Protein AF-A0A968WEI4-F1 (afdb_monomer_lite)

Sequence (63 aa):
MAGRDERVTFQVSKEMKDALEAIAADKELSVSTYLVSTLRPILINEGYLESKKPSALASDRKT

Structure (mmCIF, N/CA/C/O backbone):
data_AF-A0A968WEI4-F1
#
_entry.id   AF-A0A968WEI4-F1
#
loop_
_atom_site.group_PDB
_atom_site.id
_atom_site.type_symbol
_atom_site.label_atom_id
_atom_site.label_alt_id
_atom_site.label_comp_id
_atom_site.label_asym_id
_atom_site.label_entity_id
_atom_site.label_seq_id
_atom_site.pdbx_PDB_ins_code
_atom_site.Cartn_x
_atom_site.Cartn_y
_atom_site.Cartn_z
_atom_site.occupancy
_atom_site.B_iso_or_equiv
_atom_site.auth_seq_id
_atom_site.auth_comp_id
_atom_site.auth_asym_id
_atom_site.auth_atom_id
_atom_site.pdbx_PDB_model_num
ATOM 1 N N . MET A 1 1 ? 20.995 13.759 -12.949 1.00 38.06 1 MET A N 1
ATOM 2 C CA . MET A 1 1 ? 19.801 14.590 -12.691 1.00 38.06 1 MET A CA 1
ATOM 3 C C . MET A 1 1 ? 19.076 13.974 -11.512 1.00 38.06 1 MET A C 1
ATOM 5 O O . MET A 1 1 ? 18.801 12.784 -11.563 1.00 38.06 1 MET A O 1
ATOM 9 N N . ALA A 1 2 ? 18.884 14.722 -10.425 1.00 42.66 2 ALA A N 1
ATOM 10 C CA . ALA A 1 2 ? 18.180 14.228 -9.245 1.00 42.66 2 ALA A CA 1
ATOM 11 C C . ALA A 1 2 ? 16.717 13.956 -9.626 1.00 42.66 2 ALA A C 1
ATOM 13 O O . ALA A 1 2 ? 15.974 14.898 -9.902 1.00 42.66 2 ALA A O 1
ATOM 14 N N . GLY A 1 3 ? 16.338 12.679 -9.718 1.00 47.62 3 GLY A N 1
ATOM 15 C CA . GLY A 1 3 ? 14.954 12.270 -9.918 1.00 47.62 3 GLY A CA 1
ATOM 16 C C . GLY A 1 3 ? 14.156 12.707 -8.700 1.00 47.62 3 GLY A C 1
ATOM 17 O O . GLY A 1 3 ? 14.278 12.112 -7.636 1.00 47.62 3 GLY A O 1
ATOM 18 N N . ARG A 1 4 ? 13.402 13.800 -8.820 1.00 58.03 4 ARG A N 1
ATOM 19 C CA . ARG A 1 4 ? 12.354 14.086 -7.846 1.00 58.03 4 ARG A CA 1
ATOM 20 C C . ARG A 1 4 ? 11.297 13.024 -8.092 1.00 58.03 4 ARG A C 1
ATOM 22 O O . ARG A 1 4 ? 10.636 13.089 -9.123 1.00 58.03 4 ARG A O 1
ATOM 29 N N . ASP A 1 5 ? 11.206 12.041 -7.201 1.00 68.75 5 ASP A N 1
ATOM 30 C CA . ASP A 1 5 ? 10.095 11.094 -7.200 1.00 68.75 5 ASP A CA 1
ATOM 31 C C . ASP A 1 5 ? 8.798 11.900 -7.264 1.00 68.75 5 ASP A C 1
ATOM 33 O O . ASP A 1 5 ? 8.510 12.727 -6.389 1.00 68.75 5 ASP A O 1
ATOM 37 N N . GLU A 1 6 ? 8.066 11.734 -8.361 1.00 82.25 6 GLU A N 1
ATOM 38 C CA . GLU A 1 6 ? 6.805 12.420 -8.577 1.00 82.25 6 GLU A CA 1
ATOM 39 C C . GLU A 1 6 ? 5.842 11.992 -7.466 1.00 82.25 6 GLU A C 1
ATOM 41 O O . GLU A 1 6 ? 5.570 10.806 -7.269 1.00 82.25 6 GLU A O 1
ATOM 46 N N . ARG A 1 7 ? 5.388 12.956 -6.659 1.00 82.12 7 ARG A N 1
ATOM 47 C CA . ARG A 1 7 ? 4.519 12.664 -5.517 1.00 82.12 7 ARG A CA 1
ATOM 48 C C . ARG A 1 7 ? 3.082 12.614 -6.005 1.00 82.12 7 ARG A C 1
ATOM 50 O O . ARG A 1 7 ? 2.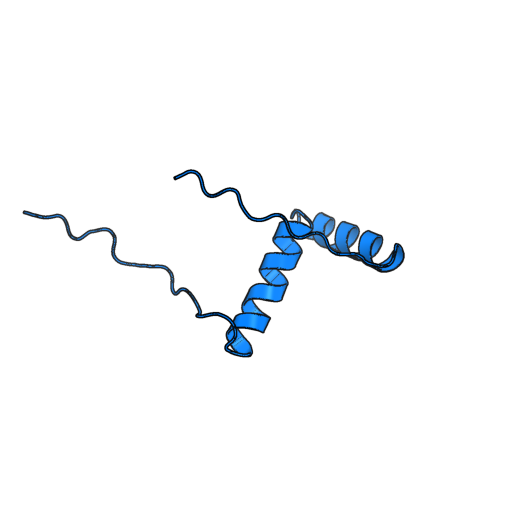526 13.635 -6.398 1.00 82.12 7 ARG A O 1
ATOM 57 N N . VAL A 1 8 ? 2.481 11.434 -5.922 1.00 83.94 8 VAL A N 1
ATOM 58 C CA . VAL A 1 8 ? 1.057 11.228 -6.188 1.00 83.94 8 VAL A CA 1
ATOM 59 C C . VAL A 1 8 ? 0.296 11.252 -4.865 1.00 83.94 8 VAL A C 1
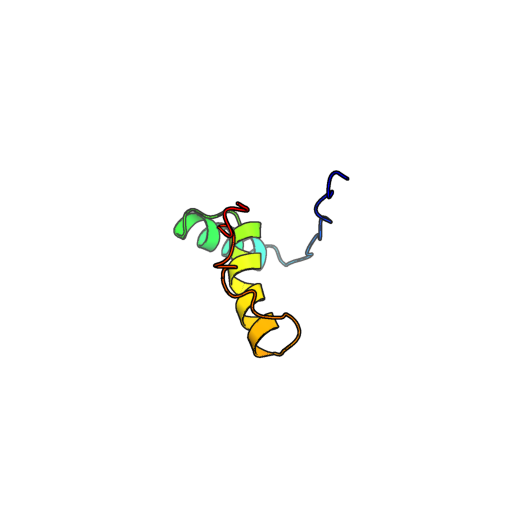ATOM 61 O O . VAL A 1 8 ? 0.668 10.564 -3.913 1.00 83.94 8 VAL A O 1
ATOM 64 N N . THR A 1 9 ? -0.773 12.044 -4.807 1.00 87.88 9 THR A N 1
ATOM 65 C CA . THR A 1 9 ? -1.667 12.125 -3.646 1.00 87.88 9 THR A CA 1
ATOM 66 C C . THR A 1 9 ? -2.971 11.410 -3.964 1.00 87.88 9 THR A C 1
ATOM 68 O O . THR A 1 9 ? -3.613 11.713 -4.966 1.00 87.88 9 THR A O 1
ATOM 71 N N . PHE A 1 10 ? -3.391 10.497 -3.089 1.00 86.25 10 PHE A N 1
ATOM 72 C CA . PHE A 1 10 ? -4.668 9.798 -3.205 1.00 86.25 10 PHE A CA 1
ATOM 73 C C . PHE A 1 10 ? -5.693 10.430 -2.268 1.00 86.25 10 PHE A C 1
ATOM 75 O O . PHE A 1 10 ? -5.416 10.638 -1.086 1.00 86.25 10 PHE A O 1
ATOM 82 N N . GLN A 1 11 ? -6.884 10.716 -2.786 1.00 93.31 11 GLN A N 1
ATOM 83 C CA . GLN A 1 11 ? -8.037 11.038 -1.954 1.00 93.31 11 GLN A CA 1
ATOM 84 C C . GLN A 1 11 ? -8.781 9.741 -1.645 1.00 93.31 11 GLN A C 1
ATOM 86 O O . GLN A 1 11 ? -9.215 9.038 -2.553 1.00 93.31 11 GLN A O 1
ATOM 91 N N . VAL A 1 12 ? -8.899 9.417 -0.360 1.00 91.81 12 VAL A N 1
ATOM 92 C CA . VAL A 1 12 ? -9.580 8.214 0.130 1.00 91.81 12 VAL A CA 1
ATOM 93 C C . VAL A 1 12 ? -10.494 8.578 1.294 1.00 91.81 12 VAL A C 1
ATOM 95 O O . VAL A 1 12 ? -10.330 9.628 1.920 1.00 91.81 12 VAL A O 1
ATOM 98 N N . SER A 1 13 ? -11.464 7.714 1.593 1.00 97.19 13 SER A N 1
ATOM 99 C CA . SER A 1 13 ? -12.280 7.865 2.797 1.00 97.19 13 SER A CA 1
ATOM 100 C C . SER A 1 13 ? -11.420 7.715 4.057 1.00 97.19 13 SER A C 1
ATOM 102 O O . SER A 1 13 ? -10.362 7.081 4.041 1.00 97.19 13 SER A O 1
ATOM 104 N N . LYS A 1 14 ? -11.893 8.281 5.173 1.00 95.94 14 LYS A N 1
ATOM 105 C CA . LYS A 1 14 ? -11.223 8.138 6.472 1.00 95.94 14 LYS A CA 1
ATOM 106 C C . LYS A 1 14 ? -11.073 6.666 6.869 1.00 95.94 14 LYS A C 1
ATOM 108 O O . LYS A 1 14 ? -9.989 6.252 7.241 1.00 95.94 14 LYS A O 1
ATOM 113 N N . GLU A 1 15 ? -12.134 5.881 6.704 1.00 97.19 15 GLU A N 1
ATOM 114 C CA . GLU A 1 15 ? -12.129 4.445 7.006 1.00 97.19 15 GLU A CA 1
ATOM 115 C C . GLU A 1 15 ? -11.048 3.693 6.217 1.00 97.19 15 GLU A C 1
ATOM 117 O O . GLU A 1 15 ? -10.287 2.912 6.784 1.00 97.19 15 GLU A O 1
ATOM 122 N N . MET A 1 16 ? -10.914 3.991 4.920 1.00 95.25 16 MET A N 1
ATOM 123 C CA . MET A 1 16 ? -9.885 3.386 4.076 1.00 95.25 16 MET A CA 1
ATOM 124 C C . MET A 1 16 ? -8.479 3.810 4.507 1.00 95.25 16 MET A C 1
ATOM 126 O O . MET A 1 16 ? -7.564 2.991 4.515 1.00 95.25 16 MET A O 1
ATOM 130 N N . LYS A 1 17 ? -8.296 5.082 4.881 1.00 94.31 17 LYS A N 1
ATOM 131 C CA . LYS A 1 17 ? -7.018 5.573 5.406 1.00 94.31 17 LYS A CA 1
ATOM 132 C C . LYS A 1 17 ? -6.629 4.826 6.685 1.00 94.31 17 LYS A C 1
ATOM 134 O O . LYS A 1 17 ? -5.516 4.312 6.753 1.00 94.31 17 LYS A O 1
ATOM 139 N N . ASP A 1 18 ? -7.542 4.742 7.647 1.00 96.00 18 ASP A N 1
ATOM 140 C CA . ASP A 1 18 ? -7.295 4.105 8.943 1.00 96.00 18 ASP A CA 1
ATOM 141 C C . ASP A 1 18 ? -6.958 2.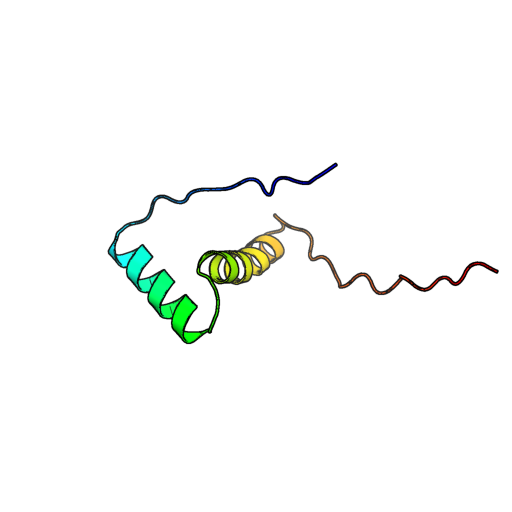609 8.754 1.00 96.00 18 ASP A C 1
ATOM 143 O O . ASP A 1 18 ? -6.017 2.093 9.359 1.00 96.00 18 ASP A O 1
ATOM 147 N N . ALA A 1 19 ? -7.652 1.923 7.837 1.00 95.75 19 ALA A N 1
ATOM 148 C CA . ALA A 1 19 ? -7.354 0.535 7.481 1.00 95.75 19 ALA A CA 1
ATOM 149 C C . ALA A 1 19 ? -5.974 0.370 6.817 1.00 95.75 19 ALA A C 1
ATOM 151 O O . ALA A 1 19 ? -5.227 -0.549 7.158 1.00 95.75 19 ALA A O 1
ATOM 152 N N . LEU A 1 20 ? -5.611 1.257 5.883 1.00 94.69 20 LEU A N 1
ATOM 153 C CA . LEU A 1 20 ? -4.297 1.239 5.231 1.00 94.69 20 LEU A CA 1
ATOM 154 C C . LEU A 1 20 ? -3.161 1.470 6.233 1.00 94.69 20 LEU A C 1
ATOM 156 O O . LEU A 1 20 ? -2.134 0.797 6.145 1.00 94.69 20 LEU A O 1
ATOM 160 N N . GLU A 1 21 ? -3.342 2.391 7.181 1.00 95.19 21 GLU A N 1
ATOM 161 C CA . GLU A 1 21 ? -2.372 2.658 8.247 1.00 95.19 21 GLU A CA 1
ATOM 162 C C . GLU A 1 21 ? -2.215 1.449 9.177 1.00 95.19 21 GLU A C 1
ATOM 164 O O . GLU A 1 21 ? -1.084 1.049 9.457 1.00 95.19 21 GLU A O 1
ATOM 169 N N . ALA A 1 22 ? -3.318 0.810 9.579 1.00 96.06 22 ALA A N 1
ATOM 170 C CA . ALA A 1 22 ? -3.282 -0.388 10.417 1.00 96.06 22 ALA A CA 1
ATOM 171 C C . ALA A 1 22 ? -2.558 -1.564 9.735 1.00 96.06 22 ALA A C 1
ATOM 173 O O . ALA A 1 22 ? -1.699 -2.199 10.344 1.00 96.06 22 ALA A O 1
ATOM 174 N N . ILE A 1 23 ? -2.856 -1.827 8.457 1.00 94.75 23 ILE A N 1
ATOM 175 C CA . ILE A 1 23 ? -2.229 -2.923 7.698 1.00 94.75 23 ILE A CA 1
ATOM 176 C C . ILE A 1 23 ? -0.745 -2.648 7.441 1.00 94.75 23 ILE A C 1
ATOM 178 O O . ILE A 1 23 ? 0.077 -3.562 7.488 1.00 94.75 23 ILE A O 1
ATOM 182 N N . ALA A 1 24 ? -0.388 -1.401 7.134 1.00 93.62 24 ALA A N 1
ATOM 183 C CA . ALA A 1 24 ? 1.005 -1.037 6.919 1.00 93.62 24 ALA A CA 1
ATOM 184 C C . ALA A 1 24 ? 1.820 -1.190 8.215 1.00 93.62 24 ALA A C 1
ATOM 186 O O . ALA A 1 24 ? 2.919 -1.740 8.171 1.00 93.62 24 ALA A O 1
ATOM 187 N N . ALA A 1 25 ? 1.250 -0.787 9.358 1.00 94.38 25 ALA A N 1
ATOM 188 C CA . ALA A 1 25 ? 1.869 -0.946 10.671 1.00 94.38 25 ALA A CA 1
ATOM 189 C C . ALA A 1 25 ? 2.082 -2.420 11.052 1.00 94.38 25 ALA A C 1
ATOM 191 O O . ALA A 1 25 ? 3.175 -2.770 11.487 1.00 94.38 25 ALA A O 1
ATOM 192 N N . ASP A 1 26 ? 1.083 -3.282 10.829 1.00 95.69 26 ASP A N 1
ATOM 193 C CA . ASP A 1 26 ? 1.179 -4.736 11.061 1.00 95.69 26 ASP A CA 1
ATOM 194 C C . ASP A 1 26 ? 2.328 -5.383 10.269 1.00 95.69 26 ASP A C 1
ATOM 196 O O . ASP A 1 26 ? 3.009 -6.284 10.750 1.00 95.69 26 ASP A O 1
ATOM 200 N N . LYS A 1 27 ? 2.593 -4.865 9.065 1.00 92.06 27 LYS A N 1
ATOM 201 C CA . LYS A 1 27 ? 3.660 -5.345 8.177 1.00 92.06 27 LYS A CA 1
ATOM 202 C C . LYS A 1 27 ? 5.002 -4.643 8.378 1.00 92.06 27 LYS A C 1
ATOM 204 O O . LYS A 1 27 ? 5.917 -4.903 7.601 1.00 92.06 27 LYS A O 1
ATOM 209 N N . GLU A 1 28 ? 5.110 -3.737 9.350 1.00 93.94 28 GLU A N 1
ATOM 210 C CA . GLU A 1 28 ? 6.300 -2.908 9.593 1.00 93.94 28 GLU A CA 1
ATOM 211 C C . GLU A 1 28 ? 6.736 -2.091 8.354 1.00 93.94 28 GLU A C 1
ATOM 213 O O . GLU A 1 28 ? 7.920 -1.843 8.114 1.00 93.94 28 GLU A O 1
ATOM 218 N N . LEU A 1 29 ? 5.768 -1.655 7.540 1.00 92.38 29 LEU A N 1
ATOM 219 C CA . LEU A 1 29 ? 5.987 -0.877 6.319 1.00 92.38 29 LEU A CA 1
ATOM 220 C C . LEU A 1 29 ? 5.324 0.500 6.405 1.00 92.38 29 LEU A C 1
ATOM 222 O O . LEU A 1 29 ? 4.360 0.724 7.131 1.00 92.38 29 LEU A O 1
ATOM 226 N N . SER A 1 30 ? 5.796 1.438 5.582 1.00 93.06 30 SER A N 1
ATOM 227 C CA . SER A 1 30 ? 5.046 2.673 5.340 1.00 93.06 30 SER A CA 1
ATOM 228 C C . SER A 1 30 ? 3.842 2.407 4.426 1.00 93.06 30 SER A C 1
ATOM 230 O O . SER A 1 30 ? 3.890 1.523 3.565 1.00 93.06 30 SER A O 1
ATOM 232 N N . VAL A 1 31 ? 2.779 3.209 4.549 1.00 91.88 31 VAL A N 1
ATOM 233 C CA . VAL A 1 31 ? 1.587 3.100 3.685 1.00 91.88 31 VAL A CA 1
ATOM 234 C C . VAL A 1 31 ? 1.954 3.212 2.202 1.00 91.88 31 VAL A C 1
ATOM 236 O O . VAL A 1 31 ? 1.439 2.458 1.380 1.00 91.88 31 VAL A O 1
ATOM 239 N N . SER A 1 32 ? 2.887 4.097 1.839 1.00 91.25 32 SER A N 1
ATOM 240 C CA . SER A 1 32 ? 3.349 4.229 0.452 1.00 91.25 32 SER A CA 1
ATOM 241 C C . SER A 1 32 ? 4.086 2.979 -0.026 1.00 91.25 32 SER A C 1
ATOM 243 O O . SER A 1 32 ? 3.816 2.498 -1.127 1.00 91.25 32 SER A O 1
ATOM 245 N N . THR A 1 33 ? 4.964 2.401 0.799 1.00 91.06 33 THR A N 1
ATOM 246 C CA . THR A 1 33 ? 5.650 1.141 0.476 1.00 91.06 33 THR A CA 1
ATOM 247 C C . THR A 1 33 ? 4.652 -0.001 0.307 1.00 91.06 33 THR A C 1
ATOM 249 O O . THR A 1 33 ? 4.768 -0.778 -0.644 1.00 91.06 33 THR A O 1
ATOM 252 N N . TYR A 1 34 ? 3.649 -0.081 1.181 1.00 93.44 34 TYR A N 1
ATOM 253 C CA . TYR A 1 34 ? 2.588 -1.079 1.099 1.00 93.44 34 TYR A CA 1
ATOM 254 C C . TYR A 1 34 ? 1.774 -0.946 -0.197 1.00 93.44 34 TYR A C 1
ATOM 256 O O . TYR A 1 34 ? 1.592 -1.934 -0.915 1.00 93.44 34 T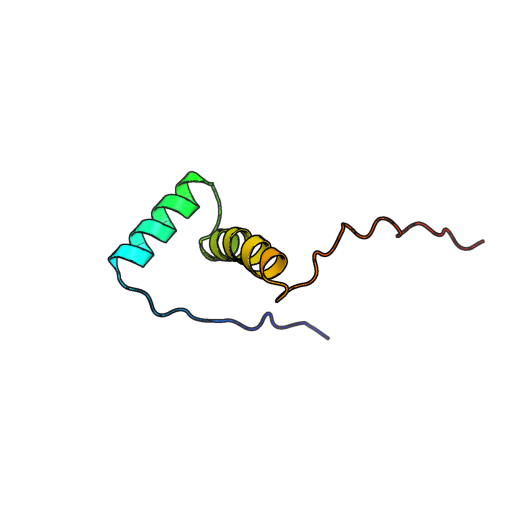YR A O 1
ATOM 264 N N . LEU A 1 35 ? 1.351 0.273 -0.543 1.00 92.12 35 LEU A N 1
ATOM 265 C CA . LEU A 1 35 ? 0.615 0.547 -1.778 1.00 92.12 35 LEU A CA 1
ATOM 266 C C . LEU A 1 35 ? 1.426 0.166 -3.015 1.00 92.12 35 LEU A C 1
ATOM 268 O O . LEU A 1 35 ? 0.921 -0.549 -3.875 1.00 92.12 35 LEU A O 1
ATOM 272 N N . VAL A 1 36 ? 2.694 0.575 -3.093 1.00 90.12 36 VAL A N 1
ATOM 273 C CA . VAL A 1 36 ? 3.558 0.231 -4.233 1.00 90.12 36 VAL A CA 1
ATOM 274 C C . VAL A 1 36 ? 3.753 -1.281 -4.332 1.00 90.12 36 VAL A C 1
ATOM 276 O O . VAL A 1 36 ? 3.635 -1.842 -5.420 1.00 90.12 36 VAL A O 1
ATOM 279 N N . SER A 1 37 ? 3.994 -1.956 -3.207 1.00 90.56 37 SER A N 1
ATOM 280 C CA . SER A 1 37 ? 4.195 -3.411 -3.171 1.00 90.56 37 SER A CA 1
ATOM 281 C C . SER A 1 37 ? 2.943 -4.185 -3.586 1.00 90.56 37 SER A C 1
ATOM 283 O O . SER A 1 37 ? 3.059 -5.266 -4.155 1.00 90.56 37 SER A O 1
ATOM 285 N N . THR A 1 38 ? 1.760 -3.617 -3.347 1.00 91.69 38 THR A N 1
ATOM 286 C CA . THR A 1 38 ? 0.468 -4.219 -3.706 1.00 91.69 38 THR A CA 1
ATOM 287 C C . THR A 1 38 ? 0.074 -3.919 -5.153 1.00 91.69 38 THR A C 1
ATOM 289 O O . THR A 1 38 ? -0.358 -4.812 -5.875 1.00 91.69 38 THR A O 1
ATOM 292 N N . LEU A 1 39 ? 0.250 -2.677 -5.612 1.00 91.19 39 LEU A N 1
ATOM 293 C CA . LEU A 1 39 ? -0.146 -2.251 -6.958 1.00 91.19 39 LEU A CA 1
ATOM 294 C C . LEU A 1 39 ? 0.792 -2.786 -8.037 1.00 91.19 39 LEU A C 1
ATOM 296 O O . LEU A 1 39 ? 0.346 -3.149 -9.122 1.00 91.19 39 LEU A O 1
ATOM 300 N N . ARG A 1 40 ? 2.095 -2.859 -7.757 1.00 90.62 40 ARG A N 1
ATOM 301 C CA . ARG A 1 40 ? 3.092 -3.293 -8.738 1.00 90.62 40 ARG A CA 1
ATOM 302 C C . ARG A 1 40 ? 2.814 -4.677 -9.347 1.00 90.62 40 ARG A C 1
ATOM 304 O O . ARG A 1 40 ? 2.854 -4.757 -10.572 1.00 90.62 40 ARG A O 1
ATOM 311 N N . PRO A 1 41 ? 2.534 -5.749 -8.580 1.00 91.62 41 PRO A N 1
ATOM 312 C CA . PRO A 1 41 ? 2.226 -7.051 -9.169 1.00 91.62 41 PRO A CA 1
ATOM 313 C C . PRO A 1 41 ? 0.934 -7.032 -9.993 1.00 91.62 41 PRO A C 1
ATOM 315 O O . PRO A 1 41 ? 0.898 -7.665 -11.042 1.00 91.62 41 PRO A O 1
ATOM 318 N N . ILE A 1 42 ? -0.085 -6.269 -9.575 1.00 93.69 42 ILE A N 1
ATOM 319 C CA . ILE A 1 42 ? -1.342 -6.117 -10.326 1.00 93.69 42 ILE A CA 1
ATOM 320 C C . ILE A 1 42 ? -1.058 -5.472 -11.684 1.00 93.69 42 ILE A C 1
ATOM 322 O O . ILE A 1 42 ? -1.423 -6.013 -12.720 1.00 93.69 42 ILE A O 1
ATOM 326 N N . LEU A 1 43 ? -0.329 -4.356 -11.692 1.0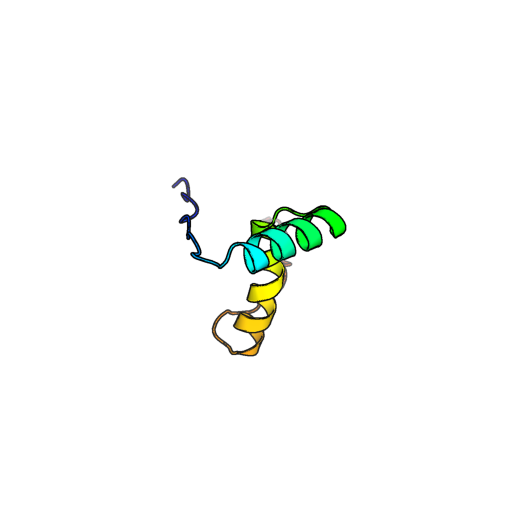0 92.19 43 LEU A N 1
ATOM 327 C CA . LEU A 1 43 ? 0.016 -3.643 -12.921 1.00 92.19 43 LEU A CA 1
ATOM 328 C C . LEU A 1 43 ? 0.917 -4.466 -13.852 1.00 92.19 43 LEU A C 1
ATOM 330 O O . LEU A 1 43 ? 0.814 -4.328 -15.066 1.00 92.19 43 LEU A O 1
ATOM 334 N N . ILE A 1 44 ? 1.785 -5.321 -13.305 1.00 92.19 44 ILE A N 1
ATOM 335 C CA . ILE A 1 44 ? 2.571 -6.269 -14.106 1.00 92.19 44 ILE A CA 1
ATOM 336 C C . ILE A 1 44 ? 1.664 -7.330 -14.732 1.00 92.19 44 ILE A C 1
ATOM 338 O O . ILE A 1 44 ? 1.789 -7.607 -15.922 1.00 92.19 44 ILE A O 1
ATOM 342 N N . ASN A 1 45 ? 0.756 -7.916 -13.948 1.00 92.50 45 ASN A N 1
ATOM 343 C CA . ASN A 1 45 ? -0.155 -8.958 -14.421 1.00 92.50 45 ASN A CA 1
ATOM 344 C C . ASN A 1 45 ? -1.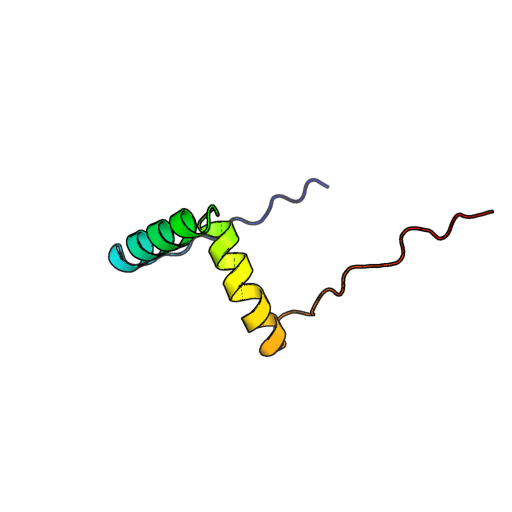080 -8.455 -15.538 1.00 92.50 45 ASN A C 1
ATOM 346 O O . ASN A 1 45 ? -1.296 -9.154 -16.521 1.00 92.50 45 ASN A O 1
ATOM 350 N N . GLU A 1 46 ? -1.566 -7.223 -15.411 1.00 93.12 46 GLU A N 1
ATOM 351 C CA . GLU A 1 46 ? -2.416 -6.565 -16.410 1.00 93.12 46 GLU A CA 1
ATOM 352 C C . GLU A 1 46 ? -1.624 -6.013 -17.616 1.00 93.12 46 GLU A C 1
ATOM 354 O O . GLU A 1 46 ? -2.205 -5.456 -18.545 1.00 93.12 46 GLU A O 1
ATOM 359 N N . GLY A 1 47 ? -0.291 -6.135 -17.621 1.00 91.25 47 GLY A N 1
ATOM 360 C CA . GLY A 1 47 ? 0.567 -5.676 -18.718 1.00 91.25 47 GLY A CA 1
ATOM 361 C C . GLY A 1 47 ? 0.817 -4.163 -18.764 1.00 91.25 47 GLY A C 1
ATOM 362 O O . GLY A 1 47 ? 1.413 -3.676 -19.722 1.00 91.25 47 GLY A O 1
ATOM 363 N N . TYR A 1 48 ? 0.415 -3.411 -17.734 1.00 90.94 48 TYR A N 1
ATOM 364 C CA . TYR A 1 48 ? 0.699 -1.974 -17.611 1.00 90.94 48 TYR A CA 1
ATOM 365 C C . TYR A 1 48 ? 2.149 -1.674 -17.210 1.00 90.94 48 TYR A C 1
ATOM 367 O O . TYR A 1 48 ? 2.637 -0.569 -17.446 1.00 90.94 48 TYR A O 1
ATOM 375 N N . LEU A 1 49 ? 2.838 -2.630 -16.581 1.00 87.31 49 LEU A N 1
ATOM 376 C CA . LEU A 1 49 ? 4.248 -2.523 -16.212 1.00 87.31 49 LEU A CA 1
ATOM 377 C C . LEU A 1 49 ? 5.021 -3.761 -16.658 1.00 87.31 49 LEU A C 1
ATOM 379 O O . LEU A 1 49 ? 4.578 -4.891 -16.481 1.00 87.31 49 LEU A O 1
ATOM 383 N N . GLU A 1 50 ? 6.245 -3.562 -17.136 1.00 82.81 50 GLU A N 1
ATOM 384 C CA . GLU A 1 50 ? 7.161 -4.679 -17.336 1.00 82.81 50 GLU A CA 1
ATOM 385 C C . GLU A 1 50 ? 7.703 -5.171 -15.988 1.00 82.81 50 GLU A C 1
ATOM 387 O O . GLU A 1 50 ? 8.168 -4.395 -15.141 1.00 82.81 50 GLU A O 1
ATOM 392 N N . SER A 1 51 ? 7.697 -6.491 -15.794 1.00 73.81 51 SER A N 1
ATOM 393 C CA . SER A 1 51 ? 8.400 -7.104 -14.672 1.00 73.81 51 SER A CA 1
ATOM 394 C C . SER A 1 51 ? 9.900 -6.900 -14.859 1.00 73.81 51 SER A C 1
ATOM 396 O O . SER A 1 51 ? 10.549 -7.639 -15.603 1.00 73.81 51 SER A O 1
ATOM 398 N N . LYS A 1 52 ? 10.485 -5.923 -14.156 1.00 62.00 52 LYS A N 1
ATOM 399 C CA . LYS A 1 52 ? 11.943 -5.848 -14.017 1.00 62.00 52 LYS A CA 1
ATOM 400 C C . LYS A 1 52 ? 12.412 -7.107 -13.286 1.00 62.00 52 LYS A C 1
ATOM 402 O O . LYS A 1 52 ? 12.406 -7.146 -12.056 1.00 62.00 52 LYS A O 1
ATOM 407 N N . LYS A 1 53 ? 12.830 -8.131 -14.041 1.00 53.50 53 LYS A N 1
ATOM 408 C CA . LYS A 1 53 ? 13.717 -9.179 -13.523 1.00 53.50 53 LYS A CA 1
ATOM 409 C C . LYS A 1 53 ? 14.901 -8.475 -12.846 1.00 53.50 53 LYS A C 1
ATOM 411 O O . LYS A 1 53 ? 15.361 -7.458 -13.376 1.00 53.50 53 LYS A O 1
ATOM 416 N N . PRO A 1 54 ? 15.389 -8.956 -11.689 1.00 49.31 54 PRO A N 1
ATOM 417 C CA . PRO A 1 54 ? 16.620 -8.429 -11.123 1.00 49.31 54 PRO A CA 1
ATOM 418 C C . PRO A 1 54 ? 17.692 -8.497 -12.210 1.00 49.31 54 PRO A C 1
ATOM 420 O O . PRO A 1 54 ? 17.917 -9.552 -12.801 1.00 49.31 54 PRO A O 1
ATOM 423 N N . SER A 1 55 ? 18.277 -7.343 -12.527 1.00 41.69 55 SER A N 1
ATOM 424 C CA . SER A 1 55 ? 19.332 -7.201 -13.524 1.00 41.69 55 SER A CA 1
ATOM 425 C C . SER A 1 55 ? 20.594 -7.874 -12.989 1.00 41.69 55 SER A C 1
ATOM 427 O O . SER A 1 55 ? 21.510 -7.219 -12.499 1.00 41.69 55 SER A O 1
ATOM 429 N N . ALA A 1 56 ? 20.629 -9.202 -13.027 1.00 48.84 56 ALA A N 1
ATOM 430 C CA . ALA A 1 56 ? 21.858 -9.959 -12.927 1.00 48.84 56 ALA A CA 1
ATOM 431 C C . ALA A 1 56 ? 22.626 -9.679 -14.217 1.00 48.84 56 ALA A C 1
ATOM 433 O O . ALA A 1 56 ? 22.302 -10.285 -15.226 1.00 48.84 56 ALA A O 1
ATOM 434 N N . LEU A 1 57 ? 23.513 -8.678 -14.197 1.00 49.19 57 LEU A N 1
ATOM 435 C CA . LEU A 1 57 ? 24.662 -8.466 -15.095 1.00 49.19 57 LEU A CA 1
ATOM 436 C C . LEU A 1 57 ? 25.268 -7.082 -14.788 1.00 49.19 57 LEU A C 1
ATOM 438 O O . LEU A 1 57 ? 25.200 -6.141 -15.570 1.00 49.19 57 LEU A O 1
ATOM 442 N N . ALA A 1 58 ? 25.861 -6.958 -13.603 1.00 45.06 58 ALA A N 1
ATOM 443 C CA . ALA A 1 58 ? 26.873 -5.946 -13.316 1.00 45.06 58 ALA A CA 1
ATOM 444 C C . ALA A 1 58 ? 28.143 -6.676 -12.870 1.00 45.06 58 ALA A C 1
ATOM 446 O O . ALA A 1 58 ? 28.506 -6.645 -11.701 1.00 45.06 58 ALA A O 1
ATOM 447 N N . SER A 1 59 ? 28.757 -7.435 -13.778 1.00 48.03 59 SER A N 1
ATOM 448 C CA . SER A 1 59 ? 30.134 -7.938 -13.652 1.00 48.03 59 SER A CA 1
ATOM 449 C C . SER A 1 59 ? 30.608 -8.479 -14.999 1.00 48.03 59 SER A C 1
ATOM 451 O O . SER A 1 59 ? 30.975 -9.642 -15.112 1.00 48.03 59 SER A O 1
ATOM 453 N N . ASP A 1 60 ? 30.608 -7.629 -16.026 1.00 46.06 60 ASP A N 1
ATOM 454 C CA . ASP A 1 60 ? 31.596 -7.798 -17.089 1.00 46.06 60 ASP A CA 1
ATOM 455 C C . ASP A 1 60 ? 32.791 -6.920 -16.713 1.00 46.06 60 ASP A C 1
ATOM 457 O O . ASP A 1 60 ? 32.802 -5.694 -16.854 1.00 46.06 60 ASP A O 1
ATOM 461 N N . ARG A 1 61 ? 33.737 -7.572 -16.040 1.00 50.47 61 ARG A N 1
ATOM 462 C CA . ARG A 1 61 ? 35.028 -7.034 -15.631 1.00 50.47 61 ARG A CA 1
ATOM 463 C C . ARG A 1 61 ? 35.825 -6.824 -16.918 1.00 50.47 61 ARG A C 1
ATOM 465 O O . ARG A 1 61 ? 36.433 -7.766 -17.416 1.00 50.47 61 ARG A O 1
ATOM 472 N N . LYS A 1 62 ? 35.763 -5.616 -17.484 1.00 43.12 62 LYS A N 1
ATOM 473 C CA . LYS A 1 62 ? 36.521 -5.280 -18.692 1.00 43.12 62 LYS A CA 1
ATOM 474 C C . LYS A 1 62 ? 38.020 -5.424 -18.412 1.00 43.12 62 LYS A C 1
ATOM 476 O O . LYS A 1 62 ? 38.519 -4.922 -17.403 1.00 43.12 62 LYS A O 1
ATOM 481 N N . THR A 1 63 ? 38.640 -6.193 -19.294 1.00 42.41 63 THR A N 1
ATOM 482 C CA . THR A 1 63 ? 40.054 -6.555 -19.407 1.00 42.41 63 THR A CA 1
ATOM 483 C C . THR A 1 63 ? 40.928 -5.346 -19.707 1.00 42.41 63 THR A C 1
ATOM 485 O O . THR A 1 63 ? 40.408 -4.389 -20.330 1.00 42.41 63 THR A O 1
#

Secondary structure (DSSP, 8-state):
-------------HHHHHHHHHHHHHTT--HHHHHHHHHHHHHHHTTSS--------------

pLDDT: mean 80.08, std 19.62, range [38.06, 97.19]

Foldseek 3Di:
DPPPPDDDDDDDDPVVVVVLCVVCVVVVHDSVVVVCVVVVVVCCVVVVDPPPDPPPDPDPPDD

Radius of gyration: 16.92 Å; chains: 1; bounding box: 52×24×30 Å